Protein AF-A0A965P8W6-F1 (afdb_monomer_lite)

Structure (mmCIF, N/CA/C/O backbone):
data_AF-A0A965P8W6-F1
#
_entry.id   AF-A0A965P8W6-F1
#
loop_
_atom_site.group_PDB
_atom_site.id
_atom_site.type_symbol
_atom_site.label_atom_id
_atom_site.label_alt_id
_atom_site.label_comp_id
_atom_site.label_asym_id
_atom_site.label_entity_id
_atom_site.label_seq_id
_atom_site.pdbx_PDB_ins_code
_atom_site.Cartn_x
_atom_site.Cartn_y
_atom_site.Cartn_z
_atom_site.occupancy
_atom_site.B_iso_or_equiv
_atom_site.auth_seq_id
_atom_site.auth_comp_id
_atom_site.auth_asym_id
_atom_site.auth_atom_id
_atom_site.pdbx_PDB_model_num
ATOM 1 N N . MET A 1 1 ? 2.113 -2.551 45.883 1.00 40.16 1 MET A N 1
ATOM 2 C CA . MET A 1 1 ? 2.648 -3.622 45.015 1.00 40.16 1 MET A CA 1
ATOM 3 C C . MET A 1 1 ? 1.798 -3.638 43.750 1.00 40.16 1 MET A C 1
ATOM 5 O O . MET A 1 1 ? 0.646 -4.038 43.826 1.00 40.16 1 MET A O 1
ATOM 9 N N . LEU A 1 2 ? 2.285 -3.066 42.642 1.00 45.22 2 LEU A N 1
ATOM 10 C CA . LEU A 1 2 ? 1.531 -3.025 41.381 1.00 45.22 2 LEU A CA 1
ATOM 11 C C . LEU A 1 2 ? 1.715 -4.364 40.656 1.00 45.22 2 LEU A C 1
ATOM 13 O O . LEU A 1 2 ? 2.829 -4.700 40.265 1.00 45.22 2 LEU A O 1
ATOM 17 N N . PHE A 1 3 ? 0.636 -5.123 40.473 1.00 53.44 3 PHE A N 1
ATOM 18 C CA . PHE A 1 3 ? 0.636 -6.260 39.556 1.00 53.44 3 PHE A CA 1
ATOM 19 C C . PHE A 1 3 ? 0.582 -5.730 38.117 1.00 53.44 3 PHE A C 1
ATOM 21 O O . PHE A 1 3 ? -0.442 -5.217 37.672 1.00 53.44 3 PHE A O 1
ATOM 28 N N . MET A 1 4 ? 1.693 -5.841 37.388 1.00 62.38 4 MET A N 1
ATOM 29 C CA . MET A 1 4 ? 1.739 -5.624 35.940 1.00 62.38 4 MET A CA 1
ATOM 30 C C . MET A 1 4 ? 1.088 -6.826 35.242 1.00 62.38 4 MET A C 1
ATOM 32 O O . MET A 1 4 ? 1.673 -7.904 35.164 1.00 62.38 4 MET A O 1
ATOM 36 N N . GLY A 1 5 ? -0.157 -6.659 34.792 1.00 73.75 5 GLY A N 1
ATOM 37 C CA . GLY A 1 5 ? -0.944 -7.716 34.159 1.00 73.75 5 GLY A CA 1
ATOM 38 C C . GLY A 1 5 ? -0.552 -7.954 32.699 1.00 73.75 5 GLY A C 1
ATOM 39 O O . GLY A 1 5 ? -0.606 -7.043 31.877 1.00 73.75 5 GLY A O 1
ATOM 40 N N . VAL A 1 6 ? -0.197 -9.196 32.362 1.00 79.12 6 VAL A N 1
ATOM 41 C CA . VAL A 1 6 ? -0.053 -9.654 30.972 1.00 79.12 6 VAL A CA 1
ATOM 42 C C . VAL A 1 6 ? -1.446 -9.932 30.398 1.00 79.12 6 VAL A C 1
ATOM 44 O O . VAL A 1 6 ? -2.171 -10.775 30.923 1.00 79.12 6 VAL A O 1
ATOM 47 N N . VAL A 1 7 ? -1.813 -9.260 29.303 1.00 81.31 7 VAL A N 1
ATOM 48 C CA . VAL A 1 7 ? -3.080 -9.479 28.580 1.00 81.31 7 VAL A CA 1
ATOM 49 C C . VAL A 1 7 ? -2.846 -10.443 27.407 1.00 81.31 7 VAL A C 1
ATOM 51 O O . VAL A 1 7 ? -1.882 -10.288 26.661 1.00 81.31 7 VAL A O 1
ATOM 54 N N . LYS A 1 8 ? -3.717 -11.449 27.235 1.00 85.00 8 LYS A N 1
ATOM 55 C CA . LYS A 1 8 ? -3.687 -12.423 26.122 1.00 85.00 8 LYS A CA 1
ATOM 56 C C . LYS A 1 8 ? -4.946 -12.292 25.261 1.00 85.00 8 LYS A C 1
ATOM 58 O O . LYS A 1 8 ? -6.005 -11.954 25.776 1.00 85.00 8 LYS A O 1
ATOM 63 N N . GLY A 1 9 ? -4.845 -12.620 23.972 1.00 87.38 9 GLY A N 1
ATOM 64 C CA . GLY A 1 9 ? -5.981 -12.647 23.042 1.00 87.38 9 GLY A CA 1
ATOM 65 C C . GLY A 1 9 ? -5.722 -11.885 21.743 1.00 87.38 9 GLY A C 1
ATOM 66 O O . GLY A 1 9 ? -4.680 -11.255 21.565 1.00 87.38 9 GLY A O 1
ATOM 67 N N . ARG A 1 10 ? -6.671 -11.962 20.802 1.00 87.19 10 ARG A N 1
ATOM 68 C CA . ARG A 1 10 ? -6.597 -11.215 19.539 1.00 87.19 10 ARG A CA 1
ATOM 69 C C . ARG A 1 10 ? -6.942 -9.751 19.799 1.00 87.19 10 ARG A C 1
ATOM 71 O O . ARG A 1 10 ? -8.064 -9.448 20.185 1.00 87.19 10 ARG A O 1
ATOM 78 N N . ILE A 1 11 ? -6.002 -8.858 19.517 1.00 86.62 11 ILE A N 1
ATOM 79 C CA . ILE A 1 11 ? -6.260 -7.417 19.463 1.00 86.62 11 ILE A CA 1
ATOM 80 C C . ILE A 1 11 ? -6.748 -7.088 18.050 1.00 86.62 11 ILE A C 1
ATOM 82 O O . ILE A 1 11 ? -6.087 -7.432 17.064 1.00 86.62 11 ILE A O 1
ATOM 86 N N . ALA A 1 12 ? -7.930 -6.482 17.953 1.00 86.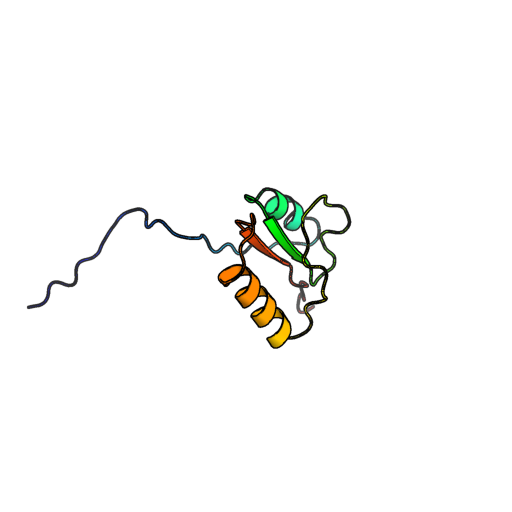94 12 ALA A N 1
ATOM 87 C CA . ALA A 1 12 ? -8.459 -5.978 16.693 1.00 86.94 12 ALA A CA 1
ATOM 88 C C . ALA A 1 12 ? -7.704 -4.7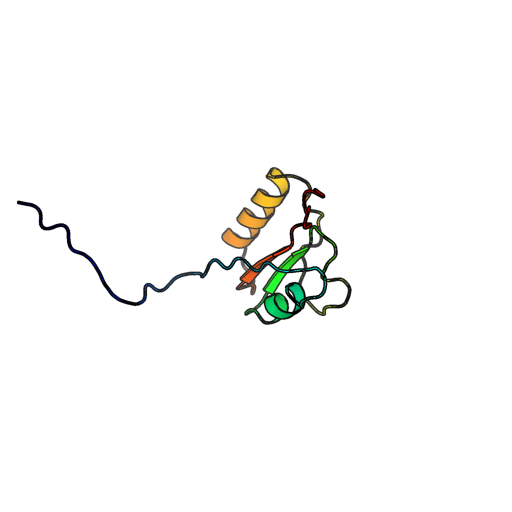05 16.287 1.00 86.94 12 ALA A C 1
ATOM 90 O O . ALA A 1 12 ? -7.418 -3.853 17.124 1.00 86.94 12 ALA A O 1
ATOM 91 N N . GLY A 1 13 ? -7.368 -4.585 15.006 1.00 87.12 13 GLY A N 1
ATOM 92 C CA . GLY A 1 13 ? -6.667 -3.423 14.478 1.00 87.12 13 GLY A CA 1
ATOM 93 C C . GLY A 1 13 ? -6.159 -3.653 13.057 1.00 87.12 13 GLY A C 1
ATOM 94 O O . GLY A 1 13 ? -6.139 -4.801 12.591 1.00 87.12 13 GLY A O 1
ATOM 95 N N . PRO A 1 14 ? -5.745 -2.576 12.369 1.00 87.12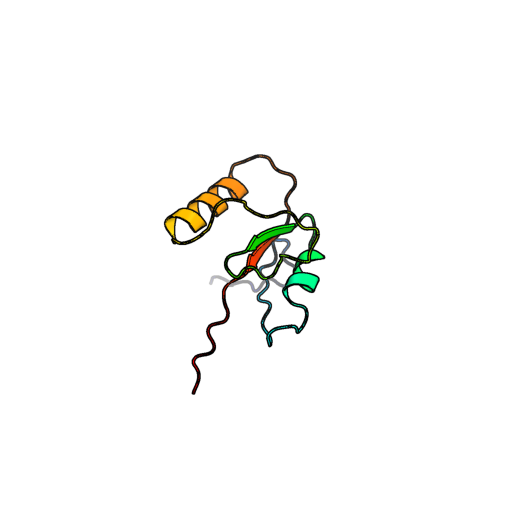 14 PRO A N 1
ATOM 96 C CA . PRO A 1 14 ? -5.151 -2.683 11.047 1.00 87.12 14 PRO A CA 1
ATOM 97 C C . PRO A 1 14 ? -3.891 -3.547 11.112 1.00 87.12 14 PRO A C 1
ATOM 99 O O . PRO A 1 14 ? -3.085 -3.460 12.045 1.00 87.12 14 PRO A O 1
ATOM 102 N N . ARG A 1 15 ? -3.725 -4.414 10.116 1.00 90.00 15 ARG A N 1
ATOM 103 C CA . ARG A 1 15 ? -2.539 -5.258 9.990 1.00 90.00 15 ARG A CA 1
ATOM 104 C C . ARG A 1 15 ? -1.484 -4.511 9.188 1.00 90.00 15 ARG A C 1
ATOM 106 O O . ARG A 1 15 ? -1.783 -3.954 8.141 1.00 90.00 15 ARG A O 1
ATOM 113 N N . LYS A 1 16 ? -0.248 -4.530 9.681 1.00 92.62 16 LYS A N 1
ATOM 114 C CA . LYS A 1 16 ? 0.931 -4.097 8.929 1.00 92.62 16 LYS A CA 1
ATOM 115 C C . LYS A 1 16 ? 1.609 -5.352 8.394 1.00 92.62 16 LYS A C 1
ATOM 117 O O . LYS A 1 16 ? 1.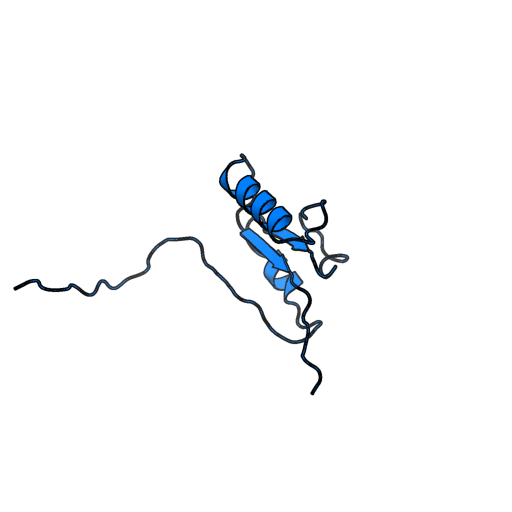908 -6.249 9.181 1.00 92.62 16 LYS A O 1
ATOM 122 N N . LEU A 1 17 ? 1.799 -5.426 7.082 1.00 92.69 17 LEU A N 1
ATOM 123 C CA . LEU A 1 17 ? 2.368 -6.585 6.400 1.00 92.69 17 LEU A CA 1
ATOM 124 C C . LEU A 1 17 ? 3.564 -6.138 5.560 1.00 92.69 17 LEU A C 1
ATOM 126 O O . LEU A 1 17 ? 3.463 -5.170 4.812 1.00 92.69 17 LEU A O 1
ATOM 130 N N . LEU A 1 18 ? 4.679 -6.857 5.687 1.00 93.75 18 LEU A N 1
ATOM 131 C CA . LEU A 1 18 ? 5.836 -6.722 4.809 1.00 93.75 18 LEU A CA 1
ATOM 132 C C . LEU A 1 18 ? 5.849 -7.920 3.862 1.00 93.75 18 LEU A C 1
ATOM 134 O O . LEU A 1 18 ? 6.022 -9.053 4.308 1.00 93.75 18 LEU A O 1
ATOM 138 N N . LEU A 1 19 ? 5.673 -7.662 2.568 1.00 91.69 19 LEU A N 1
ATOM 139 C CA . LEU A 1 19 ? 5.876 -8.658 1.522 1.00 91.69 19 LEU A CA 1
ATOM 140 C C . LEU A 1 19 ? 7.243 -8.454 0.890 1.00 91.69 19 LEU A C 1
ATOM 142 O O . LEU A 1 19 ? 7.519 -7.392 0.341 1.00 91.69 19 LEU A O 1
ATOM 146 N N . TYR A 1 20 ? 8.078 -9.483 0.939 1.00 90.81 20 TYR A N 1
ATOM 147 C CA . TYR A 1 20 ? 9.405 -9.475 0.341 1.00 90.81 20 TYR A CA 1
ATOM 148 C C . TYR A 1 20 ? 9.654 -10.789 -0.402 1.00 90.81 20 TYR A C 1
ATOM 150 O O . TYR A 1 20 ? 8.998 -11.798 -0.145 1.00 90.81 20 TYR A O 1
ATOM 158 N N . GLY A 1 21 ? 10.584 -10.755 -1.350 1.00 88.06 21 GLY A N 1
ATOM 159 C CA . GLY A 1 21 ? 10.930 -11.882 -2.209 1.00 88.06 21 GLY A CA 1
ATOM 160 C C . GLY A 1 21 ? 11.402 -11.401 -3.574 1.00 88.06 21 GLY A C 1
ATOM 161 O O . GLY A 1 21 ? 11.258 -10.217 -3.899 1.00 88.06 21 GLY A O 1
ATOM 162 N N . ASP A 1 22 ? 11.930 -12.320 -4.371 1.00 87.44 22 ASP A N 1
ATOM 163 C CA . ASP A 1 22 ? 12.545 -12.007 -5.660 1.00 87.44 22 ASP A CA 1
ATOM 164 C C . ASP A 1 22 ? 11.571 -11.346 -6.645 1.00 87.44 22 ASP A C 1
ATOM 166 O O . ASP A 1 22 ? 10.338 -11.406 -6.512 1.00 87.44 22 ASP A O 1
ATOM 170 N N . HIS A 1 23 ? 12.128 -10.651 -7.637 1.00 85.81 23 HIS A N 1
ATOM 171 C CA . HIS A 1 23 ? 11.341 -10.075 -8.720 1.00 85.81 23 HIS A CA 1
ATOM 172 C C . HIS A 1 23 ? 10.513 -11.170 -9.416 1.00 85.81 23 HIS A C 1
ATOM 174 O O . HIS A 1 23 ? 10.992 -12.275 -9.650 1.00 85.81 23 HIS A O 1
ATOM 180 N N . GLY A 1 24 ? 9.247 -10.876 -9.721 1.00 86.31 24 GLY A N 1
ATOM 181 C CA . GLY A 1 24 ? 8.353 -11.824 -10.396 1.00 86.31 24 GLY A CA 1
ATOM 182 C C . GLY A 1 24 ? 7.690 -12.892 -9.512 1.00 86.31 24 GLY A C 1
ATOM 183 O O . GLY A 1 24 ? 6.817 -13.595 -10.004 1.00 86.31 24 GLY A O 1
ATOM 184 N N . VAL A 1 25 ? 7.984 -12.984 -8.206 1.00 91.88 25 VAL A N 1
ATOM 185 C CA . VAL A 1 25 ? 7.342 -13.983 -7.309 1.00 91.88 25 VAL A CA 1
ATOM 186 C C . VAL A 1 25 ? 5.838 -13.734 -7.048 1.00 91.88 25 VAL A C 1
ATOM 188 O O . VAL A 1 25 ? 5.187 -14.504 -6.352 1.00 91.88 25 VAL A O 1
ATOM 191 N N . GLY A 1 26 ? 5.266 -12.648 -7.585 1.00 91.94 26 GLY A N 1
ATOM 192 C CA . GLY A 1 26 ? 3.836 -12.334 -7.454 1.00 91.94 26 GLY A CA 1
ATOM 193 C C . GLY A 1 26 ? 3.462 -11.459 -6.252 1.00 91.94 26 GLY A C 1
ATOM 194 O O . GLY A 1 26 ? 2.308 -11.463 -5.836 1.00 91.94 26 GLY A O 1
ATOM 195 N N . LYS A 1 27 ? 4.400 -10.681 -5.691 1.00 93.19 27 LYS A N 1
ATOM 196 C CA . LYS A 1 27 ? 4.143 -9.783 -4.541 1.00 93.19 27 LYS A CA 1
ATOM 197 C C . LYS A 1 27 ? 3.025 -8.773 -4.821 1.00 93.19 27 LYS A C 1
ATOM 199 O O . LYS A 1 27 ? 2.088 -8.671 -4.034 1.00 93.19 27 LYS A O 1
ATOM 204 N N . SER A 1 28 ? 3.106 -8.062 -5.948 1.00 93.00 28 SER A N 1
ATOM 205 C CA . SER A 1 28 ? 2.099 -7.071 -6.354 1.00 93.00 28 SER A CA 1
ATOM 206 C C . SER A 1 28 ? 0.742 -7.727 -6.605 1.00 93.00 28 SER A C 1
ATOM 208 O O . SER A 1 28 ? -0.276 -7.222 -6.145 1.00 93.00 28 SER A O 1
ATOM 210 N N . SER A 1 29 ? 0.731 -8.898 -7.249 1.00 94.75 29 SER A N 1
ATOM 211 C CA . SER A 1 29 ? -0.484 -9.684 -7.492 1.00 94.75 29 SER A CA 1
ATOM 212 C C . SER A 1 29 ? -1.131 -10.168 -6.191 1.00 94.75 29 SER A C 1
ATOM 214 O O . SER A 1 29 ? -2.344 -10.079 -6.038 1.00 94.75 29 SER A O 1
ATOM 216 N N . PHE A 1 30 ? -0.337 -10.623 -5.218 1.00 95.19 30 PHE A N 1
ATOM 217 C CA . PHE A 1 30 ? -0.843 -10.958 -3.888 1.00 95.19 30 PHE A CA 1
ATOM 218 C C . PHE A 1 30 ? -1.426 -9.723 -3.197 1.00 95.19 30 PHE A C 1
ATOM 220 O O . PHE A 1 30 ? -2.534 -9.779 -2.665 1.00 95.19 30 PHE A O 1
ATOM 227 N N . ALA A 1 31 ? -0.711 -8.596 -3.222 1.00 95.06 31 ALA A N 1
ATOM 228 C CA . ALA A 1 31 ? -1.170 -7.362 -2.594 1.00 95.06 31 ALA A CA 1
ATOM 229 C C . ALA A 1 31 ? -2.475 -6.846 -3.233 1.00 95.06 31 ALA A C 1
ATOM 231 O O . ALA A 1 31 ? -3.342 -6.352 -2.518 1.00 95.06 31 ALA A O 1
ATOM 232 N N . ALA A 1 32 ? -2.668 -7.053 -4.541 1.00 95.88 32 ALA A N 1
ATOM 233 C CA . ALA A 1 32 ? -3.889 -6.686 -5.265 1.00 95.88 32 ALA A CA 1
ATOM 234 C C . ALA A 1 32 ? -5.145 -7.433 -4.785 1.00 95.88 32 ALA A C 1
ATOM 236 O O . ALA A 1 32 ? -6.253 -6.960 -5.004 1.00 95.88 32 ALA A O 1
ATOM 237 N N . SER A 1 33 ? -4.990 -8.568 -4.096 1.00 95.56 33 SER A N 1
ATOM 238 C CA . SER A 1 33 ? -6.112 -9.304 -3.497 1.00 95.56 33 SER A CA 1
ATOM 239 C C . SER A 1 33 ? -6.589 -8.729 -2.156 1.00 95.56 33 SER A C 1
ATOM 241 O O . SER A 1 33 ? -7.554 -9.229 -1.572 1.00 95.56 33 SER A O 1
ATOM 243 N N . ALA A 1 34 ? -5.913 -7.699 -1.633 1.00 96.00 34 ALA A N 1
ATOM 244 C CA . ALA A 1 34 ? -6.304 -7.065 -0.384 1.00 96.00 34 ALA A CA 1
ATOM 245 C C . ALA A 1 34 ? -7.656 -6.333 -0.521 1.00 96.00 34 ALA A C 1
ATOM 247 O O . ALA A 1 34 ? -8.009 -5.891 -1.612 1.00 96.00 34 ALA A O 1
ATOM 248 N N . PRO A 1 35 ? -8.423 -6.163 0.572 1.00 95.56 35 PRO A N 1
ATOM 249 C CA . PRO A 1 35 ? -9.693 -5.446 0.514 1.00 95.56 35 PRO A CA 1
ATOM 250 C C . PRO A 1 35 ? -9.498 -3.991 0.071 1.00 95.56 35 PRO A C 1
ATOM 252 O O . PRO A 1 35 ? -8.737 -3.270 0.720 1.00 95.56 35 PRO A O 1
ATOM 255 N N . GLU A 1 36 ? -10.221 -3.578 -0.977 1.00 97.19 36 GLU A N 1
ATOM 256 C CA . GLU A 1 36 ? -10.223 -2.222 -1.564 1.00 97.19 36 GLU A CA 1
ATOM 257 C C . GLU A 1 36 ? -8.819 -1.580 -1.581 1.00 97.19 36 GLU A C 1
ATOM 259 O O . GLU A 1 36 ? -8.543 -0.672 -0.781 1.00 97.19 36 GLU A O 1
ATOM 264 N N . PRO A 1 37 ? -7.892 -2.102 -2.406 1.00 97.25 37 PRO A N 1
ATOM 265 C CA . PRO A 1 37 ? -6.490 -1.720 -2.358 1.00 97.25 37 PRO A CA 1
ATOM 266 C C . PRO A 1 37 ? -6.242 -0.385 -3.070 1.00 97.25 37 PRO A C 1
ATOM 268 O O . PRO A 1 37 ? -6.737 -0.164 -4.172 1.00 97.25 37 PRO A O 1
ATOM 271 N N . LEU A 1 38 ? -5.413 0.469 -2.468 1.00 97.31 38 LEU A N 1
ATOM 272 C CA . LEU A 1 38 ? -4.825 1.650 -3.102 1.00 97.31 38 LEU A CA 1
ATOM 273 C C . LEU A 1 38 ? -3.311 1.462 -3.207 1.00 97.31 38 LEU A C 1
ATOM 275 O O . LEU A 1 38 ? -2.629 1.309 -2.190 1.00 97.31 38 LEU A O 1
ATOM 279 N N . PHE A 1 39 ? -2.787 1.487 -4.429 1.00 96.25 39 PHE A N 1
ATOM 280 C CA . PHE A 1 39 ? -1.362 1.324 -4.695 1.00 96.25 39 PHE A CA 1
ATOM 281 C C . PHE A 1 39 ? -0.631 2.662 -4.778 1.00 96.25 39 PHE A C 1
ATOM 283 O O . PHE A 1 39 ? -0.992 3.533 -5.568 1.00 96.25 39 PHE A O 1
ATOM 290 N N . LEU A 1 40 ? 0.459 2.776 -4.020 1.00 95.19 40 LEU A N 1
ATOM 291 C CA . LEU A 1 40 ? 1.530 3.742 -4.246 1.00 95.19 40 LEU A CA 1
ATOM 292 C C . LEU A 1 40 ? 2.634 3.011 -5.005 1.00 95.19 40 LEU A C 1
ATOM 294 O O . LEU A 1 40 ? 3.494 2.365 -4.401 1.00 95.19 40 LEU A O 1
ATOM 298 N N . ASP A 1 41 ? 2.541 3.038 -6.332 1.00 91.00 41 ASP A N 1
ATOM 299 C CA . ASP A 1 41 ? 3.465 2.322 -7.207 1.00 91.00 41 ASP A CA 1
ATOM 300 C C . ASP A 1 41 ? 4.692 3.182 -7.533 1.00 91.00 41 ASP A C 1
ATOM 302 O O . ASP A 1 41 ? 4.715 3.926 -8.510 1.00 91.00 41 ASP A O 1
ATOM 306 N N . ILE A 1 42 ? 5.714 3.104 -6.677 1.00 87.12 42 ILE A N 1
ATOM 307 C CA . ILE A 1 42 ? 6.970 3.855 -6.842 1.00 87.12 42 ILE A CA 1
ATOM 308 C C . ILE A 1 42 ? 7.915 3.135 -7.828 1.00 87.12 42 ILE A C 1
ATOM 310 O O . ILE A 1 42 ? 8.850 3.742 -8.347 1.00 87.12 42 ILE A O 1
ATOM 314 N N . GLU A 1 43 ? 7.676 1.848 -8.099 1.00 80.06 43 GLU A N 1
ATOM 315 C CA . GLU A 1 43 ? 8.548 0.965 -8.892 1.00 80.06 43 GLU A CA 1
ATOM 316 C C . GLU A 1 43 ? 8.012 0.701 -10.315 1.00 80.06 43 GLU A C 1
ATOM 318 O O . GLU A 1 43 ? 8.771 0.294 -11.192 1.00 80.06 43 GLU A O 1
ATOM 323 N N . GLY A 1 44 ? 6.723 0.949 -10.572 1.00 83.06 44 GLY A N 1
ATOM 324 C CA . GLY A 1 44 ? 6.050 0.592 -11.827 1.00 83.06 44 GLY A CA 1
ATOM 325 C C . GLY A 1 44 ? 5.642 -0.885 -11.897 1.00 83.06 44 GLY A C 1
ATOM 326 O O . GLY A 1 44 ? 5.419 -1.423 -12.982 1.00 83.06 44 GLY A O 1
ATOM 327 N N . GLY A 1 45 ? 5.558 -1.562 -10.749 1.00 83.00 45 GLY A N 1
ATOM 328 C CA . GLY A 1 45 ? 5.301 -3.000 -10.640 1.00 83.00 45 GLY A CA 1
ATOM 329 C C . GLY A 1 45 ? 3.834 -3.404 -10.812 1.00 83.00 45 GLY A C 1
ATOM 330 O O . GLY A 1 45 ? 3.498 -4.570 -10.587 1.00 83.00 45 GLY A O 1
ATOM 331 N N . THR A 1 46 ? 2.948 -2.463 -11.146 1.00 90.19 46 THR A N 1
ATOM 332 C CA . THR A 1 46 ? 1.509 -2.717 -11.301 1.00 90.19 46 THR A CA 1
ATOM 333 C C . THR A 1 46 ? 0.996 -2.554 -12.722 1.00 90.19 46 THR A C 1
ATOM 335 O O . THR A 1 46 ? -0.200 -2.727 -12.904 1.00 90.19 46 THR A O 1
ATOM 338 N N . ASN A 1 47 ? 1.823 -2.238 -13.724 1.00 89.44 47 ASN A N 1
ATOM 339 C CA . ASN A 1 47 ? 1.356 -1.890 -15.081 1.00 89.44 47 ASN A CA 1
ATOM 340 C C . ASN A 1 47 ? 0.370 -2.903 -15.698 1.00 89.44 47 ASN A C 1
ATOM 342 O O . ASN A 1 47 ? -0.583 -2.494 -16.353 1.00 89.44 47 ASN A O 1
ATOM 346 N N . ASP A 1 48 ? 0.550 -4.195 -15.420 1.00 90.81 48 ASP A N 1
ATOM 347 C CA . ASP A 1 48 ? -0.291 -5.277 -15.953 1.00 90.81 48 ASP A CA 1
ATOM 348 C C . ASP A 1 48 ? -1.456 -5.688 -15.025 1.00 90.81 48 ASP A C 1
ATOM 350 O O . ASP A 1 48 ? -2.108 -6.708 -15.248 1.00 90.81 48 ASP A O 1
ATOM 354 N N . LEU A 1 49 ? -1.712 -4.939 -13.946 1.00 93.38 49 LEU A N 1
ATOM 355 C CA . LEU A 1 49 ? -2.761 -5.232 -12.962 1.00 93.38 49 LEU A CA 1
ATOM 356 C C . LEU A 1 49 ? -3.958 -4.280 -13.118 1.00 93.38 49 LEU A C 1
ATOM 358 O O . LEU A 1 49 ? -3.790 -3.085 -13.339 1.00 93.38 49 LEU A O 1
ATOM 362 N N . ASP A 1 50 ? -5.181 -4.770 -12.930 1.00 95.25 50 ASP A N 1
ATOM 363 C CA . ASP A 1 50 ? -6.371 -3.912 -12.830 1.00 95.25 50 ASP A CA 1
ATOM 364 C C . ASP A 1 50 ? -6.582 -3.483 -11.369 1.00 95.25 50 ASP A C 1
ATOM 366 O O . ASP A 1 50 ? -7.204 -4.190 -10.577 1.00 95.25 50 ASP A O 1
ATOM 370 N N . VAL A 1 51 ? -5.942 -2.378 -10.969 1.00 96.25 51 VAL A N 1
ATOM 371 C CA . VAL A 1 51 ? -5.900 -1.902 -9.575 1.00 96.25 51 VAL A CA 1
ATOM 372 C C . VAL A 1 51 ? -5.986 -0.379 -9.481 1.00 96.25 51 VAL A C 1
ATOM 374 O O . VAL A 1 51 ? -5.527 0.343 -10.369 1.00 96.25 51 VAL A O 1
ATOM 377 N N . ALA A 1 52 ? -6.514 0.131 -8.366 1.00 97.19 52 ALA A N 1
ATOM 378 C CA . ALA A 1 52 ? -6.495 1.562 -8.082 1.00 97.19 52 ALA A CA 1
ATOM 379 C C . ALA A 1 52 ? -5.083 2.024 -7.699 1.00 97.19 52 ALA A C 1
ATOM 381 O O . ALA A 1 52 ? -4.411 1.409 -6.865 1.00 97.19 52 ALA A O 1
ATOM 382 N N . ARG A 1 53 ? -4.643 3.129 -8.299 1.00 95.50 53 ARG A N 1
ATOM 383 C CA . ARG A 1 53 ? -3.307 3.698 -8.109 1.00 95.50 53 ARG A CA 1
ATOM 384 C C . ARG A 1 53 ? -3.421 5.161 -7.736 1.00 95.50 53 ARG A C 1
ATOM 386 O O . ARG A 1 53 ? -4.297 5.858 -8.240 1.00 95.50 53 ARG A O 1
ATOM 393 N N . TRP A 1 54 ? -2.507 5.605 -6.888 1.00 95.69 54 TRP A N 1
ATOM 394 C CA . TRP A 1 54 ? -2.234 7.023 -6.740 1.00 95.69 54 TRP A CA 1
ATOM 395 C C . TRP A 1 54 ? -1.543 7.520 -8.014 1.00 95.69 54 TRP A C 1
ATOM 397 O O . TRP A 1 54 ? -0.563 6.922 -8.460 1.00 95.69 54 TRP A O 1
ATOM 407 N N . ASP A 1 55 ? -2.098 8.555 -8.631 1.00 90.88 55 ASP A N 1
ATOM 408 C CA . ASP A 1 55 ? -1.697 9.059 -9.945 1.00 90.88 55 ASP A CA 1
ATOM 409 C C . ASP A 1 55 ? -0.463 9.969 -9.881 1.00 90.88 55 ASP A C 1
ATOM 411 O O . ASP A 1 55 ? 0.353 9.978 -10.807 1.00 90.88 55 ASP A O 1
ATOM 415 N N . GLU A 1 56 ? -0.277 10.700 -8.780 1.00 90.06 56 GLU A N 1
ATOM 416 C CA . GLU A 1 56 ? 0.896 11.556 -8.612 1.00 90.06 56 GLU A CA 1
ATOM 417 C C . GLU A 1 56 ? 2.164 10.764 -8.229 1.00 90.06 56 GLU A C 1
ATOM 419 O O . GLU A 1 56 ? 2.156 9.915 -7.335 1.00 90.06 56 GLU A O 1
ATOM 424 N N . PRO A 1 57 ? 3.324 11.072 -8.827 1.00 87.44 57 PRO A N 1
ATOM 425 C CA . PRO A 1 57 ? 4.558 10.365 -8.513 1.00 87.44 57 PRO A CA 1
ATOM 426 C C . PRO A 1 57 ? 5.066 10.685 -7.097 1.00 87.44 57 PRO A C 1
ATOM 428 O O . PRO A 1 57 ? 5.367 11.833 -6.763 1.00 87.44 57 PRO A O 1
ATOM 431 N N . ILE A 1 58 ? 5.283 9.648 -6.284 1.00 90.31 58 ILE A N 1
ATOM 432 C CA . ILE A 1 58 ? 5.843 9.775 -4.931 1.00 90.31 58 ILE A CA 1
ATOM 433 C C . ILE A 1 58 ? 7.370 9.702 -4.992 1.00 90.31 58 ILE A C 1
ATOM 435 O O . ILE A 1 58 ? 7.958 8.628 -5.080 1.00 90.31 58 ILE A O 1
ATOM 439 N N . LYS A 1 59 ? 8.025 10.865 -4.938 1.00 88.44 59 LYS A N 1
ATOM 440 C CA . LYS A 1 59 ? 9.497 10.983 -5.033 1.00 88.44 59 LYS A CA 1
ATOM 441 C C . LYS A 1 59 ? 10.166 11.472 -3.753 1.00 88.44 59 LYS A C 1
ATOM 443 O O . LYS A 1 59 ? 11.386 11.433 -3.636 1.00 88.44 59 LYS A O 1
ATOM 448 N N . THR A 1 60 ? 9.384 11.979 -2.804 1.00 91.62 60 THR A N 1
ATOM 449 C CA . THR A 1 60 ? 9.888 12.590 -1.570 1.00 91.62 60 THR A CA 1
ATOM 450 C C . THR A 1 60 ? 9.106 12.112 -0.353 1.00 91.62 60 THR A C 1
ATOM 452 O O . THR A 1 60 ? 7.959 11.668 -0.457 1.00 91.62 60 THR A O 1
ATOM 455 N N . MET A 1 61 ? 9.701 12.270 0.831 1.00 91.69 61 MET A N 1
ATOM 456 C CA . MET A 1 61 ? 8.995 12.006 2.085 1.00 91.69 61 MET A CA 1
ATOM 457 C C . MET A 1 61 ? 7.791 12.940 2.265 1.00 91.69 61 MET A C 1
ATOM 459 O O . MET A 1 61 ? 6.753 12.510 2.751 1.00 91.69 61 MET A O 1
ATOM 463 N N . ALA A 1 62 ? 7.892 14.191 1.803 1.00 94.69 62 ALA A N 1
ATOM 464 C CA . ALA A 1 62 ? 6.778 15.134 1.831 1.00 94.69 62 ALA A CA 1
ATOM 465 C C . ALA A 1 62 ? 5.588 14.627 0.999 1.00 94.69 62 ALA A C 1
ATOM 467 O O . ALA A 1 62 ? 4.475 14.584 1.512 1.00 94.69 62 ALA A O 1
ATOM 468 N N . SER A 1 63 ? 5.825 14.150 -0.231 1.00 92.75 63 SER A N 1
ATOM 469 C CA . SER A 1 63 ? 4.759 13.551 -1.051 1.00 92.75 63 SER A CA 1
ATOM 470 C C . SER A 1 63 ? 4.160 12.302 -0.399 1.00 92.75 63 SER A C 1
ATOM 472 O O . SER A 1 63 ? 2.945 12.150 -0.393 1.00 92.75 63 SER A O 1
ATOM 474 N N . ALA A 1 64 ? 4.978 11.444 0.223 1.00 92.38 64 ALA A N 1
ATOM 475 C CA . ALA A 1 64 ? 4.472 10.259 0.920 1.00 92.38 64 ALA A CA 1
ATOM 476 C C . ALA A 1 64 ? 3.578 10.634 2.116 1.00 92.38 64 ALA A C 1
ATOM 478 O O . ALA A 1 64 ? 2.508 10.058 2.301 1.00 92.38 64 ALA A O 1
ATOM 479 N N . ILE A 1 65 ? 3.987 11.636 2.901 1.00 94.75 65 ILE A N 1
ATOM 480 C CA . ILE A 1 65 ? 3.200 12.164 4.021 1.00 94.75 65 ILE A CA 1
ATOM 481 C C . ILE A 1 65 ? 1.879 12.764 3.529 1.00 94.75 65 ILE A C 1
ATOM 483 O O . ILE A 1 65 ? 0.850 12.539 4.162 1.00 94.75 65 ILE A O 1
ATOM 487 N N . SER A 1 66 ? 1.871 13.482 2.402 1.00 94.25 66 SER A N 1
ATOM 488 C CA . SER A 1 66 ? 0.637 14.029 1.822 1.00 94.25 66 SER A CA 1
ATOM 489 C C . SER A 1 66 ? -0.383 12.938 1.502 1.00 94.25 66 SER A C 1
ATOM 491 O O . SER A 1 66 ? -1.553 13.087 1.850 1.00 94.25 66 SER A O 1
ATOM 493 N N . VAL A 1 67 ? 0.054 11.814 0.927 1.00 94.88 67 VAL A N 1
ATOM 494 C CA . VAL A 1 67 ? -0.843 10.680 0.662 1.00 94.88 67 VAL A CA 1
ATOM 495 C C . VAL A 1 67 ? -1.356 10.058 1.956 1.00 94.88 67 VAL A C 1
ATOM 497 O O . VAL A 1 67 ? -2.548 9.793 2.077 1.00 94.88 67 VAL A O 1
ATOM 500 N N . LEU A 1 68 ? -0.489 9.864 2.954 1.00 94.56 68 LEU A N 1
ATOM 501 C CA . LEU A 1 68 ? -0.917 9.346 4.258 1.00 94.56 68 LEU A CA 1
ATOM 502 C C . LEU A 1 68 ? -1.960 10.258 4.917 1.00 94.56 68 LEU A C 1
ATOM 504 O O . LEU A 1 68 ? -2.939 9.764 5.472 1.00 94.56 68 LEU A O 1
ATOM 508 N N . ASN A 1 69 ? -1.780 11.576 4.823 1.00 96.06 69 ASN A N 1
ATOM 509 C CA . ASN A 1 69 ? -2.758 12.543 5.310 1.00 96.06 69 ASN A CA 1
ATOM 510 C C . ASN A 1 69 ? -4.074 12.449 4.536 1.00 96.06 69 ASN A C 1
ATOM 512 O O . ASN A 1 69 ? -5.135 12.490 5.154 1.00 96.06 69 ASN A O 1
ATOM 516 N N . TRP A 1 70 ? -4.029 12.291 3.211 1.00 96.25 70 TRP A N 1
ATOM 517 C CA . TRP A 1 70 ? -5.230 12.096 2.401 1.00 96.25 70 TRP A CA 1
ATOM 518 C C . TRP A 1 70 ? -5.987 10.835 2.834 1.00 96.25 70 TRP A C 1
ATOM 520 O O . TRP A 1 70 ? -7.164 10.927 3.169 1.00 96.25 70 TRP A O 1
ATOM 530 N N . VAL A 1 71 ? -5.284 9.703 2.964 1.00 94.88 71 VAL A N 1
ATOM 531 C CA . VAL A 1 71 ? -5.857 8.417 3.408 1.00 94.88 71 VAL A CA 1
ATOM 532 C C . VAL A 1 71 ? -6.452 8.502 4.819 1.00 94.88 71 VAL A C 1
ATOM 534 O O . VAL A 1 71 ? -7.378 7.777 5.170 1.00 94.88 71 VAL A O 1
ATOM 537 N N . TYR A 1 72 ? -5.905 9.368 5.671 1.00 93.06 72 TYR A N 1
ATOM 538 C CA . TYR A 1 72 ? -6.383 9.524 7.042 1.00 93.06 72 TYR A CA 1
ATOM 539 C C . TYR A 1 72 ? -7.564 10.497 7.176 1.00 93.06 72 TYR A C 1
ATOM 541 O O . TYR A 1 72 ? -8.333 10.393 8.130 1.00 93.06 72 TYR A O 1
ATOM 549 N N . THR A 1 73 ? -7.689 11.473 6.272 1.00 96.75 73 THR A N 1
ATOM 550 C CA . THR A 1 73 ? -8.597 12.622 6.458 1.00 96.75 73 THR A CA 1
ATOM 551 C C . THR A 1 73 ? -9.733 12.702 5.453 1.00 96.75 73 THR A C 1
ATOM 553 O O . THR A 1 73 ? -10.750 13.319 5.764 1.00 96.75 73 THR A O 1
ATOM 556 N N . GLN A 1 74 ? -9.567 12.134 4.261 1.00 96.75 74 GLN A N 1
ATOM 557 C CA . GLN A 1 74 ? -10.573 12.205 3.208 1.00 96.75 74 GLN A CA 1
ATOM 558 C C . GLN A 1 74 ? -11.512 11.004 3.263 1.00 96.75 74 GLN A C 1
ATOM 560 O O . GLN A 1 74 ? -11.134 9.908 3.672 1.00 96.75 74 GLN A O 1
ATOM 565 N N . GLU A 1 75 ? -12.750 11.210 2.825 1.00 96.50 75 GLU A N 1
ATOM 566 C CA . GLU A 1 75 ? -13.710 10.124 2.671 1.00 96.50 75 GLU A CA 1
ATOM 567 C C . GLU A 1 75 ? -13.406 9.338 1.390 1.00 96.50 75 GLU A C 1
ATOM 569 O O . GLU A 1 75 ? -13.333 9.903 0.298 1.00 96.50 75 GLU A O 1
ATOM 574 N N . HIS A 1 76 ? -13.212 8.026 1.522 1.00 96.69 76 HIS A N 1
ATOM 575 C CA . HIS A 1 76 ? -12.929 7.133 0.403 1.00 96.69 76 HIS A CA 1
ATOM 576 C C . HIS A 1 76 ? -13.258 5.672 0.744 1.00 96.69 76 HIS A C 1
ATOM 578 O O . HIS A 1 76 ? -13.332 5.284 1.909 1.00 96.69 76 HIS A O 1
ATOM 584 N N . GLY A 1 77 ? -13.381 4.823 -0.281 1.00 96.94 77 GLY A N 1
ATOM 585 C CA . GLY A 1 77 ? -13.670 3.390 -0.122 1.00 96.94 77 GLY A CA 1
ATOM 586 C C . GLY A 1 77 ? -12.462 2.497 0.195 1.00 96.94 77 GLY A C 1
ATOM 587 O O . GLY A 1 77 ? -12.646 1.332 0.539 1.00 96.94 77 GLY A O 1
ATOM 588 N N . PHE A 1 78 ? -11.231 3.011 0.089 1.00 97.38 78 PHE A N 1
ATOM 589 C CA . PHE A 1 78 ? -10.019 2.200 0.242 1.00 97.38 78 PHE A CA 1
ATOM 590 C C . PHE A 1 78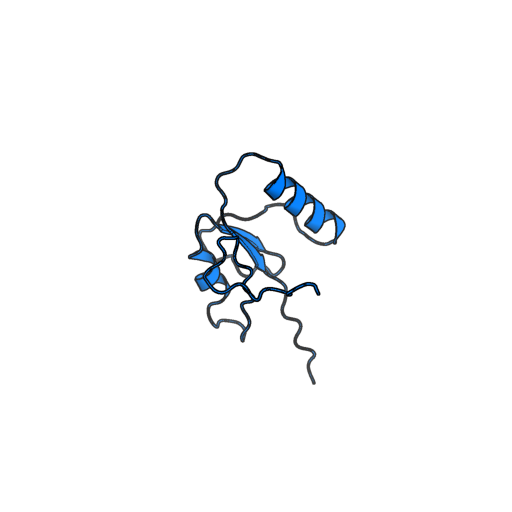 ? -9.830 1.675 1.667 1.00 97.38 78 PHE A C 1
ATOM 592 O O . PHE A 1 78 ? -9.990 2.409 2.645 1.00 97.38 78 PHE A O 1
ATOM 599 N N . ARG A 1 79 ? -9.451 0.397 1.782 1.00 95.38 79 ARG A N 1
ATOM 600 C CA . ARG A 1 79 ? -9.253 -0.302 3.065 1.00 95.38 79 ARG A CA 1
ATOM 601 C C . ARG A 1 79 ? -7.825 -0.792 3.272 1.00 95.38 79 ARG A C 1
ATOM 603 O O . ARG A 1 79 ? -7.449 -1.073 4.410 1.00 95.38 79 ARG A O 1
ATOM 610 N N . THR A 1 80 ? -7.030 -0.862 2.206 1.00 96.19 80 THR A N 1
ATOM 611 C CA . THR A 1 80 ? -5.625 -1.273 2.274 1.00 96.19 80 THR A CA 1
ATOM 612 C C . THR A 1 80 ? -4.755 -0.310 1.481 1.00 96.19 80 THR A C 1
ATOM 614 O O . THR A 1 80 ? -4.947 -0.151 0.281 1.00 96.19 80 THR A O 1
ATOM 617 N N . LEU A 1 81 ? -3.765 0.295 2.138 1.00 96.38 81 LEU A N 1
ATOM 618 C CA . LEU A 1 81 ? -2.713 1.052 1.462 1.00 96.38 81 LEU A CA 1
ATOM 619 C C . LEU A 1 81 ? -1.534 0.124 1.163 1.00 96.38 81 LEU A C 1
ATOM 621 O O . LEU A 1 81 ? -0.982 -0.494 2.077 1.00 96.38 81 LEU A O 1
ATOM 625 N N . ILE A 1 82 ? -1.141 0.046 -0.104 1.00 95.75 82 ILE A N 1
ATOM 626 C CA . ILE A 1 82 ? -0.021 -0.768 -0.572 1.00 95.75 82 ILE A CA 1
ATOM 627 C C . ILE A 1 82 ? 1.080 0.173 -1.035 1.00 95.75 82 ILE A C 1
ATOM 629 O O . ILE A 1 82 ? 0.852 1.029 -1.882 1.00 95.75 82 ILE A O 1
ATOM 633 N N . ILE A 1 83 ? 2.279 0.004 -0.486 1.00 94.06 83 ILE A N 1
ATOM 634 C CA . ILE A 1 83 ? 3.448 0.801 -0.855 1.00 94.06 83 ILE A CA 1
ATOM 635 C C . ILE A 1 83 ? 4.435 -0.134 -1.542 1.00 94.06 83 ILE A C 1
ATOM 637 O O . ILE A 1 83 ? 5.069 -0.958 -0.882 1.00 94.06 83 ILE A O 1
ATOM 641 N N . LEU A 1 84 ? 4.529 -0.031 -2.866 1.00 90.31 84 LEU A N 1
ATOM 642 C CA . LEU A 1 84 ? 5.533 -0.743 -3.650 1.00 90.31 84 LEU A CA 1
ATOM 643 C C . LEU A 1 84 ? 6.786 0.116 -3.684 1.00 90.31 84 LEU A C 1
ATOM 645 O O . LEU A 1 84 ? 6.739 1.266 -4.117 1.00 90.31 84 LEU A O 1
ATOM 649 N N . MET A 1 85 ? 7.890 -0.431 -3.191 1.00 83.62 85 MET A N 1
ATOM 650 C CA . MET A 1 85 ? 9.177 0.249 -3.185 1.00 83.62 85 MET A CA 1
ATOM 651 C C . MET A 1 85 ? 10.154 -0.496 -4.085 1.00 83.62 85 MET A C 1
ATOM 653 O O . MET A 1 85 ? 10.176 -1.726 -4.015 1.00 83.62 85 MET A O 1
ATOM 657 N N . PRO A 1 86 ? 10.990 0.226 -4.855 1.00 75.31 86 PRO A N 1
ATOM 658 C CA . PRO A 1 86 ? 12.013 -0.398 -5.673 1.00 75.31 86 PRO A CA 1
ATOM 659 C C . PRO A 1 86 ? 12.923 -1.250 -4.797 1.00 75.31 86 PRO A C 1
ATOM 661 O O . PRO A 1 86 ? 13.476 -0.777 -3.797 1.00 75.31 86 PRO A O 1
ATOM 664 N N . PHE A 1 87 ? 13.080 -2.514 -5.173 1.00 67.81 87 PHE A N 1
ATOM 665 C CA . PHE A 1 87 ? 14.058 -3.364 -4.521 1.00 67.81 87 PHE A CA 1
ATOM 666 C C . PHE A 1 87 ? 15.455 -3.004 -5.026 1.00 67.81 87 PHE A C 1
ATOM 668 O O . PHE A 1 87 ? 15.865 -3.405 -6.112 1.00 67.81 87 PHE A O 1
ATOM 675 N N . THR A 1 88 ? 16.215 -2.274 -4.216 1.00 58.12 88 THR A N 1
ATOM 676 C CA . THR A 1 88 ? 17.664 -2.187 -4.384 1.00 58.12 88 THR A CA 1
ATOM 677 C C . THR A 1 88 ? 18.305 -3.330 -3.605 1.00 58.12 88 THR A C 1
ATOM 679 O O . THR A 1 88 ? 18.641 -3.207 -2.426 1.00 58.12 88 THR A O 1
ATOM 682 N N . ALA A 1 89 ? 18.488 -4.481 -4.258 1.00 54.81 89 ALA A N 1
ATOM 683 C CA . ALA A 1 89 ? 19.539 -5.383 -3.807 1.00 54.81 89 ALA A CA 1
ATOM 684 C C . ALA A 1 89 ? 20.847 -4.598 -3.889 1.00 54.81 89 ALA A C 1
ATOM 686 O O . ALA A 1 89 ? 21.232 -4.133 -4.957 1.00 54.81 89 ALA A O 1
ATOM 687 N N . ASN A 1 90 ? 21.520 -4.432 -2.754 1.00 47.97 90 ASN A N 1
ATOM 688 C CA . ASN A 1 90 ? 22.933 -4.109 -2.777 1.00 47.97 90 ASN A CA 1
ATOM 689 C C . ASN A 1 90 ? 23.616 -5.302 -3.459 1.00 47.97 90 ASN A C 1
ATOM 691 O O . ASN A 1 90 ? 23.734 -6.363 -2.842 1.00 47.97 90 ASN A O 1
ATOM 695 N N . GLU A 1 91 ? 23.948 -5.159 -4.742 1.00 47.06 91 GLU A N 1
ATOM 696 C CA . GLU A 1 91 ? 24.799 -6.103 -5.458 1.00 47.06 91 GLU A CA 1
ATOM 697 C C . GLU A 1 91 ? 26.086 -6.241 -4.635 1.00 47.06 91 GLU A C 1
ATOM 699 O O . GLU A 1 91 ? 26.823 -5.276 -4.428 1.00 47.06 91 GLU A O 1
ATOM 704 N N . ARG A 1 92 ? 26.286 -7.425 -4.057 1.00 43.84 92 ARG A N 1
ATOM 705 C CA . ARG A 1 92 ? 27.605 -7.861 -3.609 1.00 43.84 92 ARG A CA 1
ATOM 706 C C . ARG A 1 92 ? 28.302 -8.528 -4.774 1.00 43.84 92 ARG A C 1
ATOM 708 O O . ARG A 1 92 ? 27.606 -9.297 -5.475 1.00 43.84 92 ARG A O 1
#

Radius of gyration: 17.14 Å; chains: 1; bounding box: 41×29×61 Å

Foldseek 3Di:
DDDPDDDDDDDDDDDDDDDDDDPPPCSVVVQQPDQQEEELCQPCNCVPPPHHYDPDH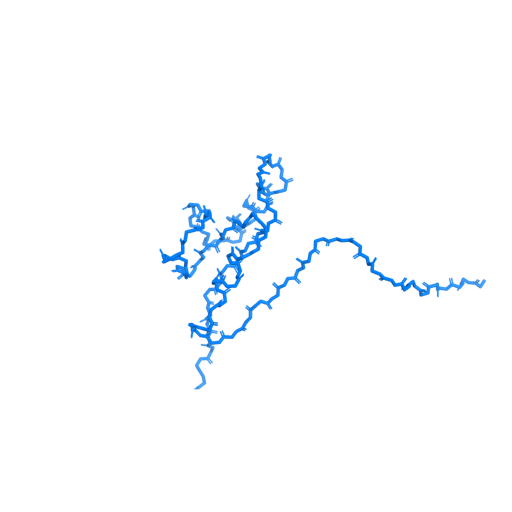DDDPVSVVVVVCCVVPPDDRHDYYHYDDDDDDPDD

pLDDT: mean 87.26, std 13.51, range [40.16, 97.38]

Secondary structure (DSSP, 8-state):
----PPP-SPPPSPPP-----STTSSHHHHHHTSSSEEEEESS-TTTTS--EE--S---SHHHHHHHHHHHHHS--S--EEEEE--------

Sequence (92 aa):
MLFMGVVKGRIAGPRKLLLYGDHGVGKSSFAASAPEPLFLDIEGGTNDLDVARWDEPIKTMASAISVLNWVYTQEHGFRTLIILMPFTANER